Protein AF-A0A6P0SPS7-F1 (afdb_monomer_lite)

pLDDT: mean 81.92, std 6.54, range [55.0, 88.5]

Structure (mmCIF, N/CA/C/O backbone):
data_AF-A0A6P0SPS7-F1
#
_entry.id   AF-A0A6P0SPS7-F1
#
loop_
_atom_site.group_PDB
_atom_site.id
_atom_site.type_symbol
_atom_site.label_atom_id
_atom_site.label_alt_id
_atom_site.label_comp_id
_atom_site.label_asym_id
_atom_site.label_entity_id
_atom_site.label_seq_id
_atom_site.pdbx_PDB_ins_code
_atom_site.Cartn_x
_atom_site.Cartn_y
_atom_site.Cartn_z
_atom_site.occupancy
_atom_site.B_iso_or_equiv
_atom_site.auth_seq_id
_atom_site.auth_comp_id
_atom_site.auth_asym_id
_atom_site.auth_atom_id
_atom_site.pdbx_PDB_model_num
ATOM 1 N N . MET A 1 1 ? -18.285 -3.542 4.540 1.00 55.00 1 MET A N 1
ATOM 2 C CA . MET A 1 1 ? -17.071 -2.821 4.089 1.00 55.00 1 MET A CA 1
ATOM 3 C C . MET A 1 1 ? -17.091 -1.327 4.437 1.00 55.00 1 MET A C 1
ATOM 5 O O . MET A 1 1 ? -16.036 -0.720 4.382 1.00 55.00 1 MET A O 1
ATOM 9 N N . SER A 1 2 ? -18.225 -0.749 4.857 1.00 63.34 2 SER A N 1
ATOM 10 C CA . SER A 1 2 ? -18.402 0.693 5.125 1.00 63.34 2 SER A CA 1
ATOM 11 C C . SER A 1 2 ? -17.633 1.274 6.322 1.00 63.34 2 SER A C 1
ATOM 13 O O . SER A 1 2 ? -17.535 2.488 6.434 1.00 63.34 2 SER A O 1
ATOM 15 N N . ASP A 1 3 ? -17.080 0.427 7.194 1.00 73.12 3 ASP A N 1
ATOM 16 C CA . ASP A 1 3 ? -16.347 0.853 8.396 1.00 73.12 3 ASP A CA 1
ATOM 17 C C . ASP A 1 3 ? -14.821 0.958 8.172 1.00 73.12 3 ASP A C 1
ATOM 19 O O . ASP A 1 3 ? -14.086 1.221 9.121 1.00 73.12 3 ASP A O 1
ATOM 23 N N . TRP A 1 4 ? -14.331 0.701 6.950 1.00 75.38 4 TRP A N 1
ATOM 24 C CA . TRP A 1 4 ? -12.907 0.772 6.599 1.00 75.38 4 TRP A CA 1
ATOM 25 C C . TRP A 1 4 ? -12.583 2.076 5.864 1.00 75.38 4 TRP A C 1
ATOM 27 O O . TRP A 1 4 ? -13.195 2.379 4.841 1.00 75.38 4 TRP A O 1
ATOM 37 N N . GLN A 1 5 ? -11.581 2.817 6.342 1.00 78.94 5 GLN A N 1
ATOM 38 C CA . GLN A 1 5 ? -11.072 4.029 5.694 1.00 78.94 5 GLN A CA 1
ATOM 39 C C . GLN A 1 5 ? -9.644 3.797 5.183 1.00 78.94 5 GLN A C 1
ATOM 41 O O . GLN A 1 5 ? -8.767 3.429 5.964 1.00 78.94 5 GLN A O 1
ATOM 46 N N . GLY A 1 6 ? -9.433 3.960 3.871 1.00 78.38 6 GLY A N 1
ATOM 47 C CA . GLY A 1 6 ? -8.165 3.679 3.187 1.00 78.38 6 GLY A CA 1
ATOM 48 C C . GLY A 1 6 ? -7.334 4.928 2.868 1.00 78.38 6 GLY A C 1
ATOM 49 O O . GLY A 1 6 ? -7.892 5.947 2.473 1.00 78.38 6 GLY A O 1
ATOM 50 N N . PHE A 1 7 ? -6.005 4.822 2.970 1.00 77.38 7 PHE A N 1
ATOM 51 C CA . PHE A 1 7 ? -5.030 5.884 2.688 1.00 77.38 7 PHE A CA 1
ATOM 52 C C . PHE A 1 7 ? -3.927 5.371 1.745 1.00 77.38 7 PHE A C 1
ATOM 54 O O . PHE A 1 7 ? -2.920 4.829 2.219 1.00 77.38 7 PHE A O 1
ATOM 61 N N . PRO A 1 8 ? -4.099 5.496 0.416 1.00 77.75 8 PRO A N 1
ATOM 62 C CA . PRO A 1 8 ? -3.064 5.110 -0.533 1.00 77.75 8 PRO A CA 1
ATOM 63 C C . PRO A 1 8 ? -1.941 6.155 -0.562 1.00 77.75 8 PRO A C 1
ATOM 65 O O . PRO A 1 8 ? -2.188 7.337 -0.785 1.00 77.75 8 PRO A O 1
ATOM 68 N N . HIS A 1 9 ? -0.698 5.711 -0.387 1.00 82.38 9 HIS A N 1
ATOM 69 C CA . HIS A 1 9 ? 0.499 6.515 -0.635 1.00 82.38 9 HIS A CA 1
ATOM 70 C C . HIS A 1 9 ? 1.291 5.883 -1.772 1.00 82.38 9 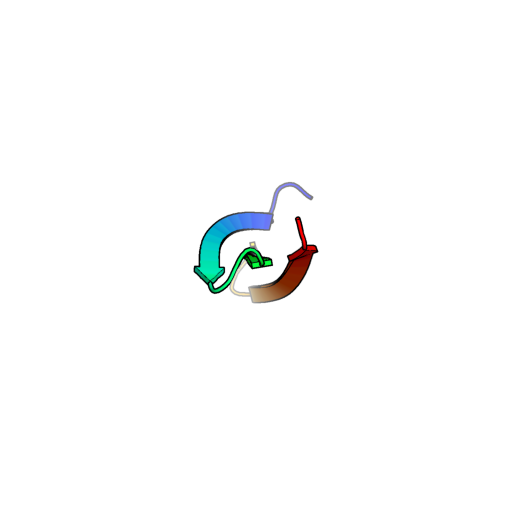HIS A C 1
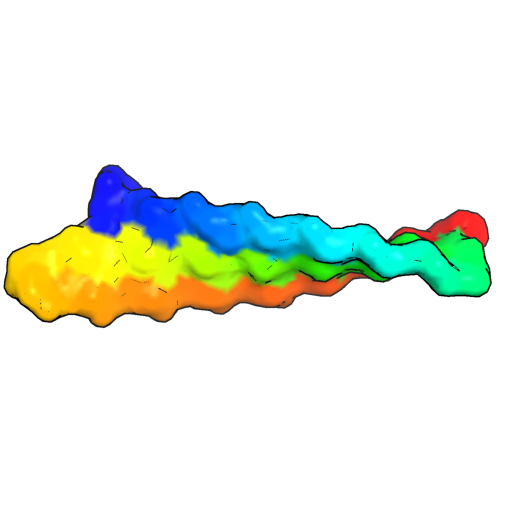ATOM 72 O O . HIS A 1 9 ? 1.636 4.705 -1.705 1.00 82.38 9 HIS A O 1
ATOM 78 N N . VAL A 1 10 ? 1.594 6.665 -2.806 1.00 82.19 10 VAL A N 1
ATOM 79 C CA . VAL A 1 10 ? 2.380 6.211 -3.957 1.00 82.19 10 VAL A CA 1
ATOM 80 C C . VAL A 1 10 ? 3.696 6.972 -3.985 1.00 82.19 10 VAL A C 1
ATOM 82 O O . VAL A 1 10 ? 3.709 8.202 -3.950 1.00 82.19 10 VAL A O 1
ATOM 85 N N . ARG A 1 11 ? 4.805 6.237 -4.050 1.00 82.12 11 ARG A N 1
ATOM 86 C CA . ARG A 1 11 ? 6.140 6.781 -4.297 1.00 82.12 11 ARG A CA 1
ATOM 87 C C . ARG A 1 11 ? 6.685 6.175 -5.584 1.00 82.12 11 ARG A C 1
ATOM 89 O O . ARG A 1 11 ? 6.681 4.957 -5.739 1.00 82.12 11 ARG A O 1
ATOM 96 N N . LEU A 1 12 ? 7.152 7.038 -6.478 1.00 82.00 12 LEU A N 1
ATOM 97 C CA . LEU A 1 12 ? 7.844 6.662 -7.706 1.00 82.00 12 LEU A CA 1
ATOM 98 C C . LEU A 1 12 ? 9.318 7.028 -7.545 1.00 82.00 12 LEU A C 1
ATOM 100 O O . LEU A 1 12 ? 9.626 8.155 -7.155 1.00 82.00 12 LEU A O 1
ATOM 104 N N . HIS A 1 13 ? 10.208 6.081 -7.818 1.00 81.81 13 HIS A N 1
ATOM 105 C CA . HIS A 1 13 ? 11.652 6.293 -7.855 1.00 81.81 13 HIS A CA 1
ATOM 106 C C . HIS A 1 13 ? 12.170 5.838 -9.214 1.00 81.81 13 HIS A C 1
ATOM 108 O O . HIS A 1 13 ? 11.851 4.737 -9.657 1.00 81.81 13 HIS A O 1
ATOM 114 N N . GLN A 1 14 ? 12.929 6.691 -9.894 1.00 79.88 14 GLN A N 1
ATOM 115 C CA . GLN A 1 14 ? 13.519 6.372 -11.188 1.00 79.88 14 GLN A CA 1
ATOM 116 C C . GLN A 1 14 ? 15.036 6.409 -11.053 1.00 79.88 14 GLN A C 1
ATOM 118 O O . GLN A 1 14 ? 15.603 7.442 -10.703 1.00 79.88 14 GLN A O 1
ATOM 123 N N . GLU A 1 15 ? 15.689 5.291 -11.346 1.00 80.19 15 GLU A N 1
ATOM 124 C CA . GLU A 1 15 ? 17.141 5.169 -11.277 1.00 80.19 15 GLU A CA 1
ATOM 125 C C . GLU A 1 15 ? 17.632 4.235 -12.385 1.00 80.19 15 GLU A C 1
ATOM 127 O O . GLU A 1 15 ? 17.111 3.135 -12.560 1.00 80.19 15 GLU A O 1
ATOM 132 N N . ASN A 1 16 ? 18.623 4.682 -13.163 1.00 80.69 16 ASN A N 1
ATOM 133 C CA . ASN A 1 16 ? 19.280 3.893 -14.215 1.00 80.69 16 ASN A CA 1
ATOM 134 C C . ASN A 1 16 ? 18.322 3.221 -15.224 1.00 80.69 16 ASN A C 1
ATOM 136 O O . ASN A 1 16 ? 18.520 2.070 -15.600 1.00 80.69 16 ASN A O 1
ATOM 140 N N . GLY A 1 17 ? 17.265 3.921 -15.654 1.00 79.12 17 GLY A N 1
ATOM 141 C CA . GLY A 1 17 ? 16.280 3.380 -16.608 1.00 79.12 17 GLY A CA 1
ATOM 142 C C . GLY A 1 17 ? 15.279 2.386 -16.003 1.00 79.12 17 GLY A C 1
ATOM 143 O O . GLY A 1 17 ? 14.388 1.916 -16.706 1.00 79.12 17 GLY A O 1
ATOM 144 N N . SER A 1 18 ? 15.383 2.110 -14.701 1.00 77.88 18 SER A N 1
ATOM 145 C CA . SER A 1 18 ? 14.395 1.369 -13.923 1.00 77.88 18 SER A CA 1
ATOM 146 C C . SER A 1 18 ? 13.460 2.337 -13.197 1.00 77.88 18 SER A C 1
ATOM 148 O O . SER A 1 18 ? 13.897 3.357 -12.658 1.00 77.88 18 SER A O 1
ATOM 150 N N . V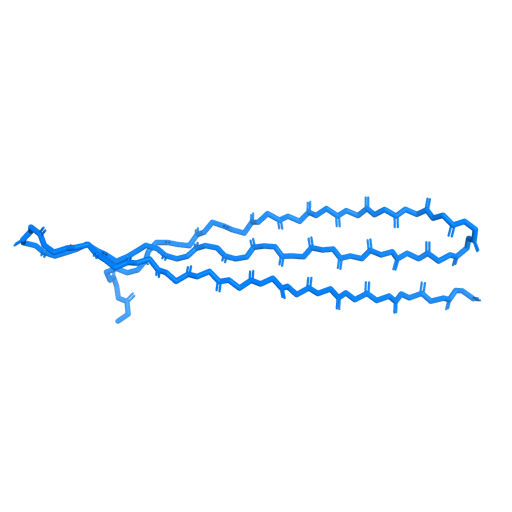AL A 1 19 ? 12.166 2.025 -13.180 1.00 82.88 19 VAL A N 1
ATOM 151 C CA . VAL A 1 19 ? 11.140 2.718 -12.397 1.00 82.88 19 VAL A CA 1
ATOM 152 C C . VAL A 1 19 ? 10.661 1.775 -11.302 1.00 82.88 19 VAL A C 1
ATOM 154 O O . VAL A 1 19 ? 10.013 0.764 -11.574 1.00 82.88 19 VAL A O 1
ATOM 157 N N . GLU A 1 20 ? 10.946 2.123 -10.053 1.00 85.69 20 GLU A N 1
ATOM 158 C CA . GLU A 1 20 ? 10.353 1.494 -8.880 1.00 85.69 20 GLU A CA 1
ATOM 159 C C . GLU A 1 20 ? 9.088 2.262 -8.477 1.00 85.69 20 GLU A C 1
ATOM 161 O O . GLU A 1 20 ? 9.100 3.469 -8.233 1.00 85.69 20 GLU A O 1
ATOM 166 N N . THR A 1 21 ? 7.974 1.542 -8.387 1.00 85.25 21 THR A N 1
ATOM 167 C CA . THR A 1 21 ? 6.712 2.036 -7.837 1.00 85.25 21 THR A CA 1
ATOM 168 C C . THR A 1 21 ? 6.459 1.358 -6.504 1.00 85.25 21 THR A C 1
ATOM 170 O O . THR A 1 21 ? 6.361 0.134 -6.439 1.00 85.25 21 THR A O 1
ATOM 173 N N . VAL A 1 22 ? 6.304 2.151 -5.447 1.00 85.38 22 VAL A N 1
ATOM 174 C CA . VAL A 1 22 ? 5.929 1.676 -4.115 1.00 85.38 22 VAL A CA 1
ATOM 175 C C . VAL A 1 22 ? 4.550 2.222 -3.772 1.00 85.38 22 VAL A C 1
ATOM 177 O O . VAL A 1 22 ? 4.367 3.434 -3.666 1.00 85.38 22 VAL A O 1
ATOM 180 N N . ILE A 1 23 ? 3.585 1.327 -3.579 1.00 84.56 23 ILE A N 1
ATOM 181 C CA . ILE A 1 23 ? 2.230 1.651 -3.131 1.00 84.56 23 ILE A CA 1
ATOM 182 C C . ILE A 1 23 ? 2.081 1.147 -1.702 1.00 84.56 23 ILE A C 1
ATOM 184 O O . ILE A 1 23 ? 2.190 -0.050 -1.440 1.00 84.56 23 ILE A O 1
ATOM 188 N N . ILE A 1 24 ? 1.818 2.060 -0.778 1.00 86.19 24 ILE A N 1
ATOM 189 C CA . ILE A 1 24 ? 1.501 1.746 0.610 1.00 86.19 24 ILE A CA 1
ATOM 190 C C . ILE A 1 24 ? 0.005 1.963 0.785 1.00 86.19 24 ILE A C 1
ATOM 192 O O . ILE A 1 24 ? -0.490 3.081 0.654 1.00 86.19 24 ILE A O 1
ATOM 196 N N . TYR A 1 25 ? -0.714 0.888 1.079 1.00 84.88 25 TYR A N 1
ATOM 197 C CA . TYR A 1 25 ? -2.123 0.930 1.433 1.00 84.88 25 TYR A CA 1
ATOM 198 C C . TYR A 1 25 ? -2.252 0.781 2.940 1.00 84.88 25 TYR A C 1
ATOM 200 O O . TYR A 1 25 ? -1.773 -0.198 3.506 1.00 84.88 25 TYR A O 1
ATOM 208 N N . VAL A 1 26 ? -2.916 1.733 3.588 1.00 86.44 26 VAL A N 1
ATOM 209 C CA . VAL A 1 26 ? -3.304 1.619 4.998 1.00 86.44 26 VAL A CA 1
ATOM 210 C C . VAL A 1 26 ? -4.815 1.681 5.068 1.00 86.44 26 VAL A C 1
ATOM 212 O O . VAL A 1 26 ? -5.402 2.626 4.554 1.00 86.44 26 VAL A O 1
ATOM 215 N N . ALA A 1 27 ? -5.443 0.692 5.688 1.00 86.50 27 ALA A N 1
ATOM 216 C CA . ALA A 1 27 ? -6.867 0.686 5.965 1.00 86.50 27 ALA A CA 1
ATOM 217 C C . ALA A 1 27 ? -7.088 0.620 7.476 1.00 86.50 27 ALA A C 1
ATOM 219 O O . ALA A 1 27 ? -6.504 -0.215 8.167 1.00 86.50 27 ALA A O 1
ATOM 220 N N . MET A 1 28 ? -7.934 1.507 7.989 1.00 88.31 28 MET A N 1
ATOM 221 C CA . MET A 1 28 ? -8.324 1.529 9.395 1.00 88.31 28 MET A CA 1
ATOM 222 C C . MET A 1 28 ? -9.793 1.162 9.528 1.00 88.31 28 MET A C 1
ATOM 224 O O . MET A 1 28 ? -10.627 1.712 8.812 1.00 88.31 28 MET A O 1
ATOM 228 N N . TRP A 1 29 ? -10.102 0.275 10.466 1.00 87.19 29 TRP A N 1
ATOM 229 C CA . TRP A 1 29 ? -11.461 -0.054 10.874 1.00 87.19 29 TRP A CA 1
ATOM 230 C C . TRP A 1 29 ? -11.687 0.365 12.309 1.00 87.19 29 TRP A C 1
ATOM 232 O O . TRP A 1 29 ? -10.861 0.078 13.178 1.00 87.19 29 TRP A O 1
ATOM 242 N N . ARG A 1 30 ? -12.817 1.023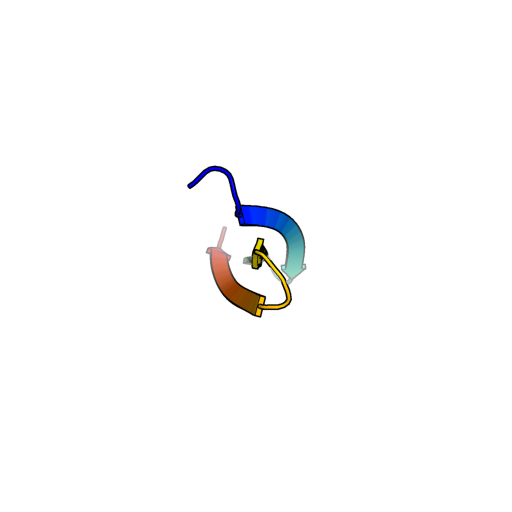 12.565 1.00 84.81 30 ARG A N 1
ATOM 243 C CA . ARG A 1 30 ? -13.176 1.470 13.908 1.00 84.81 30 ARG A CA 1
ATOM 244 C C . ARG A 1 30 ? -14.634 1.163 14.206 1.00 84.81 30 ARG A C 1
ATOM 246 O O . ARG A 1 30 ? -15.520 1.645 13.506 1.00 84.81 30 ARG A O 1
ATOM 253 N N . ARG A 1 31 ? -14.896 0.451 15.304 1.00 84.31 31 ARG A N 1
ATOM 254 C CA . ARG A 1 31 ? -16.259 0.239 15.809 1.00 84.31 31 ARG A CA 1
ATOM 255 C C . ARG A 1 31 ? -16.268 0.136 17.328 1.00 84.31 31 ARG A C 1
ATOM 257 O O . ARG A 1 31 ? -15.583 -0.699 17.888 1.00 84.31 31 ARG A O 1
ATOM 264 N N . LYS A 1 32 ? -17.083 0.969 17.991 1.00 83.00 32 LYS A N 1
ATOM 265 C CA . LYS A 1 32 ? -17.389 0.897 19.440 1.00 83.00 32 LYS A CA 1
ATOM 266 C C . LYS A 1 32 ? -16.181 0.575 20.351 1.00 83.00 32 LYS A C 1
ATOM 268 O O . LYS A 1 32 ? -16.268 -0.298 21.201 1.00 83.00 32 LYS A O 1
ATOM 273 N N . GLY A 1 33 ? -15.082 1.312 20.199 1.00 79.38 33 GLY A N 1
ATOM 274 C CA . GLY A 1 33 ? -13.881 1.149 21.034 1.00 79.38 33 GLY A CA 1
ATOM 275 C C . GLY A 1 33 ? -12.830 0.200 20.456 1.00 79.38 33 GLY A C 1
ATOM 276 O O . GLY A 1 33 ? -11.662 0.350 20.797 1.00 79.38 33 GLY A O 1
ATOM 277 N N . ASP A 1 34 ? -13.207 -0.661 19.510 1.00 83.50 34 ASP A N 1
ATOM 278 C CA . ASP A 1 34 ? -12.271 -1.518 18.790 1.00 83.50 34 ASP A CA 1
ATOM 279 C C . ASP A 1 34 ? -11.651 -0.779 17.600 1.00 83.50 34 ASP A C 1
ATOM 281 O O . ASP A 1 34 ? -12.324 -0.038 16.866 1.00 83.50 34 ASP A O 1
ATOM 285 N N . LEU A 1 35 ? -10.351 -1.008 17.414 1.00 87.88 35 LEU A N 1
ATOM 286 C CA . LEU A 1 35 ? -9.551 -0.500 16.309 1.00 87.88 35 LEU A CA 1
ATOM 287 C C . LEU A 1 35 ? -8.794 -1.666 15.672 1.00 87.88 35 LEU A C 1
ATOM 289 O O . LEU A 1 35 ? -8.076 -2.389 16.359 1.00 87.88 35 LEU A O 1
ATOM 293 N N . ALA A 1 36 ? -8.909 -1.805 14.354 1.00 87.69 36 ALA A N 1
ATOM 294 C CA . ALA A 1 36 ? -8.059 -2.691 13.570 1.00 87.69 36 ALA A CA 1
ATOM 295 C C . ALA A 1 36 ? -7.354 -1.896 12.468 1.00 87.69 36 ALA A C 1
ATOM 297 O O . ALA A 1 36 ? -7.942 -1.005 11.851 1.00 87.69 36 ALA A O 1
ATOM 298 N N . VAL A 1 37 ? -6.090 -2.231 12.219 1.00 88.50 37 VAL A N 1
ATOM 299 C CA . VAL A 1 37 ? -5.272 -1.620 11.168 1.00 88.50 37 VAL A CA 1
ATOM 300 C C . VAL A 1 37 ? -4.791 -2.721 10.234 1.00 88.50 37 VAL A C 1
ATOM 302 O O . VAL A 1 37 ? -4.242 -3.725 10.680 1.00 88.50 37 VAL A O 1
ATOM 305 N N . LEU A 1 38 ? -4.996 -2.518 8.937 1.00 85.94 38 LEU A N 1
ATOM 306 C CA . LEU A 1 38 ? -4.455 -3.342 7.864 1.00 85.94 38 LEU A CA 1
ATOM 307 C C . LEU A 1 38 ? -3.486 -2.491 7.048 1.00 85.94 38 LEU A C 1
ATOM 309 O O . LEU A 1 38 ? -3.828 -1.380 6.646 1.00 85.94 38 LEU A O 1
ATOM 313 N N . SER A 1 39 ? -2.291 -3.010 6.781 1.00 88.50 39 SER A N 1
ATOM 314 C CA . SER A 1 39 ? -1.320 -2.366 5.899 1.00 88.50 39 SER A CA 1
ATOM 315 C C . SER A 1 39 ? -0.837 -3.328 4.818 1.00 88.50 39 SER A C 1
ATOM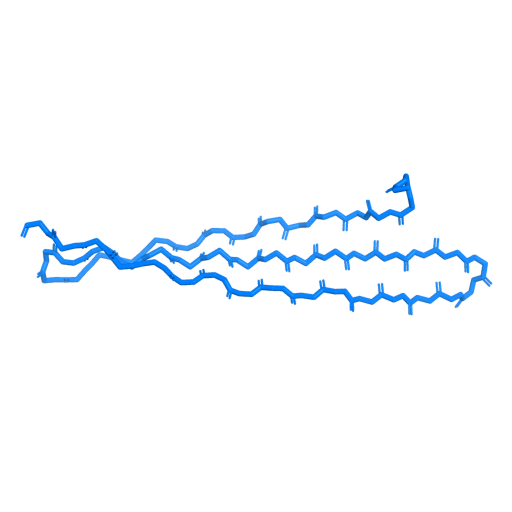 317 O O . SER A 1 39 ? -0.667 -4.523 5.053 1.00 88.50 39 SER A O 1
ATOM 319 N N . ALA A 1 40 ? -0.632 -2.798 3.616 1.00 87.81 40 ALA A N 1
ATOM 320 C CA . ALA A 1 40 ? -0.072 -3.517 2.483 1.00 87.81 40 ALA A CA 1
ATOM 321 C C . ALA A 1 40 ? 0.988 -2.649 1.804 1.00 87.81 40 ALA A C 1
ATOM 323 O O . ALA A 1 40 ? 0.786 -1.450 1.610 1.00 87.81 40 ALA A O 1
ATOM 324 N N . VAL A 1 41 ? 2.111 -3.260 1.430 1.00 88.25 41 VAL A N 1
ATOM 325 C CA . VAL A 1 41 ? 3.165 -2.614 0.643 1.00 88.25 41 VAL A CA 1
ATOM 326 C C . VAL A 1 41 ? 3.313 -3.393 -0.652 1.00 88.25 41 VAL A C 1
ATOM 328 O O . VAL A 1 41 ? 3.654 -4.573 -0.632 1.00 88.25 41 VAL A O 1
ATOM 331 N N . ILE A 1 42 ? 3.054 -2.731 -1.772 1.00 86.25 42 ILE A N 1
ATOM 332 C CA . ILE A 1 42 ? 3.187 -3.295 -3.112 1.00 86.25 42 ILE A CA 1
ATOM 333 C C . ILE A 1 42 ? 4.367 -2.594 -3.772 1.00 86.25 42 ILE A C 1
ATOM 335 O O . ILE A 1 42 ? 4.383 -1.366 -3.860 1.00 86.25 42 ILE A O 1
ATOM 339 N N . ARG A 1 43 ? 5.357 -3.368 -4.220 1.00 87.06 43 ARG A N 1
ATOM 340 C CA . ARG A 1 43 ? 6.492 -2.864 -4.998 1.00 87.06 43 ARG A CA 1
ATOM 341 C C . ARG A 1 43 ? 6.428 -3.431 -6.403 1.00 87.06 43 ARG A C 1
ATOM 343 O O . ARG A 1 43 ? 6.239 -4.632 -6.567 1.00 87.06 43 ARG A O 1
ATOM 350 N N . SER A 1 44 ? 6.587 -2.567 -7.393 1.00 85.50 44 SER A N 1
ATOM 351 C CA . SER A 1 44 ? 6.673 -2.942 -8.800 1.00 85.50 44 SER A CA 1
ATOM 352 C C . SER A 1 44 ? 7.912 -2.309 -9.408 1.00 85.50 44 SER A C 1
ATOM 354 O O . SER A 1 44 ? 8.199 -1.147 -9.134 1.00 85.50 44 SER A O 1
ATOM 356 N N . TYR A 1 45 ? 8.605 -3.059 -10.255 1.00 85.00 45 TYR A N 1
ATOM 357 C CA . TYR A 1 45 ? 9.775 -2.598 -10.991 1.00 85.00 45 TYR A CA 1
ATOM 358 C C . TYR A 1 45 ? 9.458 -2.680 -12.480 1.00 85.00 45 TYR A C 1
ATOM 360 O O . TYR A 1 45 ? 9.022 -3.726 -12.958 1.00 85.00 45 TYR A O 1
ATOM 368 N N . ALA A 1 46 ? 9.656 -1.585 -13.201 1.00 83.06 46 ALA A N 1
ATOM 369 C CA . ALA A 1 46 ? 9.610 -1.561 -14.655 1.00 83.06 46 ALA A CA 1
ATOM 370 C C . ALA A 1 46 ? 11.000 -1.202 -15.175 1.00 83.06 46 ALA A C 1
ATOM 372 O O . ALA A 1 46 ? 11.580 -0.217 -14.730 1.00 83.06 46 ALA A O 1
ATOM 373 N N . VAL A 1 47 ? 11.531 -1.997 -16.100 1.00 78.38 47 VAL A N 1
ATOM 374 C CA . VAL A 1 47 ? 12.809 -1.730 -16.771 1.00 78.38 47 VAL A CA 1
ATOM 375 C C . VAL A 1 47 ? 12.489 -1.358 -18.213 1.00 78.38 47 VAL A C 1
ATOM 377 O O . VAL A 1 47 ? 11.688 -2.052 -18.844 1.00 78.38 47 VAL A O 1
ATOM 380 N N . ALA A 1 48 ? 13.039 -0.236 -18.677 1.00 66.50 48 ALA A N 1
ATOM 381 C CA . ALA A 1 48 ? 12.908 0.224 -20.058 1.00 66.50 48 ALA A CA 1
ATOM 382 C C . ALA A 1 48 ? 13.712 -0.640 -21.041 1.00 66.50 48 ALA A C 1
ATOM 384 O O . ALA A 1 48 ? 14.796 -1.132 -20.647 1.00 66.50 48 ALA A O 1
#

Sequence (48 aa):
MSDWQGFPHVRLHQENGSVETVIIYVAMWRRKGDLAVLSAVIRSYAVA

Secondary structure (DSSP, 8-state):
-TTEEEEEEEEEEEETTEEEEEEEEEEEEEETTEEEEEEEEEEEEEE-
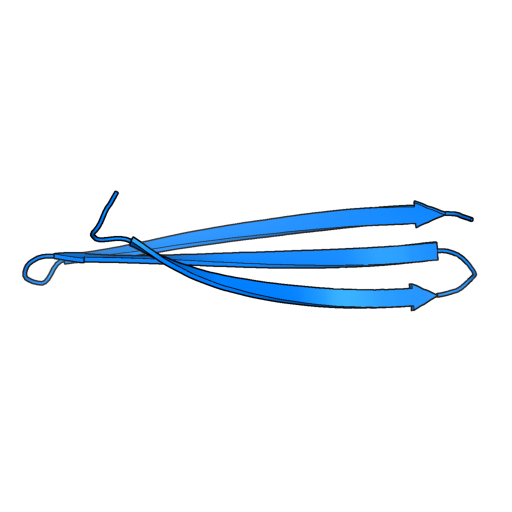
Foldseek 3Di:
DVQKDKDWDWDWDDDPQKIKIWIKIWIWGDDDPDIDIDIDIDIDIDHD

Radius of gyration: 15.21 Å; chains: 1; bounding box: 38×10×41 Å